Protein AF-A0A2E1NLW9-F1 (afdb_monomer)

Solvent-accessible surface area (backbone atoms only — not comparable to full-atom values): 4740 Å² total; per-residue (Å²): 108,63,68,58,53,41,52,49,48,50,49,46,39,75,75,46,94,43,46,70,65,73,37,12,36,44,60,49,25,54,75,76,36,47,74,55,32,54,51,51,52,54,53,36,54,71,75,38,60,59,73,57,34,53,51,60,34,60,35,24,33,45,58,53,51,49,52,51,48,52,53,53,50,53,52,46,63,66,43,49,66,56,57,62,72,78,111

pLDDT: mean 93.12, std 3.58, range [72.12, 96.25]

Radius of gyration: 15.68 Å; Cα contacts (8 Å, |Δi|>4): 59; chains: 1; bounding box: 35×24×46 Å

Sequence (87 aa):
MQLAAIGWGLFLVATTDWSMISLTNQVFLSAHLPWLYEFAKTVWYFVLPEAVADWIMNLPFILHVSIKAVASTLLGFWLLPIAKRMT

Mean predicted aligned error: 4.16 Å

Secondary structure (DSSP, 8-state):
-HHHHHHHHHHHHHHSS--TTT-BHHHHHHHH-HHHHHHHHHHHHHHS-HHHHHHHHHSBHHHHHHHHHHHHHHHHHHHHHHHH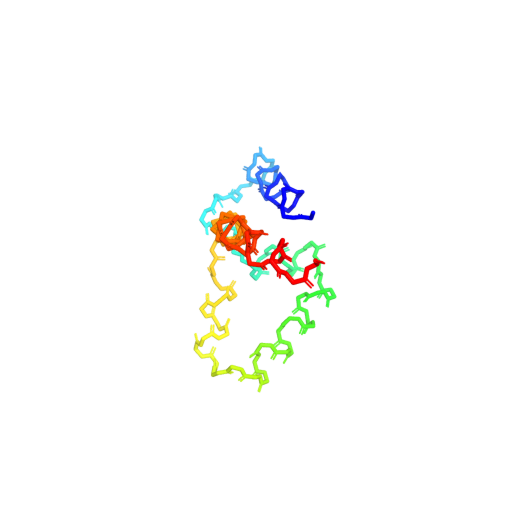T--

Structure (mmCIF, N/CA/C/O backbone):
data_AF-A0A2E1NLW9-F1
#
_entry.id   AF-A0A2E1NLW9-F1
#
loop_
_atom_site.group_PDB
_atom_site.id
_atom_site.type_symbol
_atom_site.label_atom_id
_atom_site.label_alt_id
_atom_site.label_comp_id
_atom_site.label_asym_id
_atom_site.label_entity_id
_atom_site.label_seq_id
_atom_site.pdbx_PDB_ins_code
_atom_site.Cartn_x
_atom_site.Cartn_y
_atom_site.Cartn_z
_atom_site.occupancy
_atom_site.B_iso_or_equiv
_atom_site.auth_seq_id
_atom_site.auth_comp_id
_atom_site.auth_asym_id
_atom_site.auth_atom_id
_atom_site.pdbx_PDB_model_num
ATOM 1 N N . MET A 1 1 ? 5.636 -5.490 8.617 1.00 80.81 1 MET A N 1
ATOM 2 C CA . MET A 1 1 ? 5.270 -5.748 7.203 1.00 80.81 1 MET A CA 1
ATOM 3 C C . MET A 1 1 ? 5.318 -4.498 6.325 1.00 80.81 1 MET A C 1
ATOM 5 O O . MET A 1 1 ? 5.953 -4.564 5.286 1.00 80.81 1 MET A O 1
ATOM 9 N N . GLN A 1 2 ? 4.737 -3.355 6.721 1.00 87.94 2 GLN A N 1
ATOM 10 C CA . GLN A 1 2 ? 4.754 -2.129 5.893 1.00 87.94 2 GLN A CA 1
ATOM 11 C C . GLN A 1 2 ? 6.171 -1.620 5.564 1.00 87.94 2 GLN A C 1
ATOM 13 O O . GLN A 1 2 ? 6.469 -1.381 4.402 1.00 87.94 2 GLN A O 1
ATOM 18 N N . LEU A 1 3 ? 7.066 -1.530 6.556 1.00 91.56 3 LEU A N 1
ATOM 19 C CA . LEU A 1 3 ? 8.456 -1.097 6.334 1.00 91.56 3 LEU A CA 1
ATOM 20 C C . LEU A 1 3 ? 9.225 -2.023 5.379 1.00 91.56 3 LEU A C 1
ATOM 22 O O . LEU A 1 3 ? 9.977 -1.544 4.540 1.00 91.56 3 LEU A O 1
ATOM 26 N N . ALA A 1 4 ? 8.995 -3.337 5.468 1.00 93.12 4 ALA A N 1
ATOM 27 C CA . ALA A 1 4 ? 9.604 -4.310 4.562 1.00 93.12 4 ALA A CA 1
ATOM 28 C C . ALA A 1 4 ? 9.099 -4.133 3.121 1.00 93.12 4 ALA A C 1
ATOM 30 O O . ALA A 1 4 ? 9.893 -4.156 2.189 1.00 93.12 4 ALA A O 1
ATOM 31 N N . ALA A 1 5 ? 7.797 -3.887 2.944 1.00 91.56 5 ALA A N 1
ATOM 32 C CA . ALA A 1 5 ? 7.210 -3.594 1.640 1.00 91.56 5 ALA A CA 1
ATOM 33 C C . ALA A 1 5 ? 7.770 -2.294 1.035 1.00 91.56 5 ALA A C 1
ATOM 35 O O . ALA A 1 5 ? 8.151 -2.283 -0.131 1.00 91.56 5 ALA A O 1
ATOM 36 N N . ILE A 1 6 ? 7.894 -1.223 1.829 1.00 92.75 6 ILE A N 1
ATOM 37 C CA . ILE A 1 6 ? 8.505 0.041 1.382 1.00 92.75 6 ILE A CA 1
ATOM 38 C C . ILE A 1 6 ? 9.972 -0.178 0.996 1.00 92.75 6 ILE A C 1
ATOM 40 O O . ILE A 1 6 ? 10.385 0.242 -0.081 1.00 92.75 6 ILE A O 1
ATOM 44 N N . GLY A 1 7 ? 10.743 -0.871 1.840 1.00 94.50 7 GLY A N 1
ATOM 45 C CA . GLY A 1 7 ? 12.145 -1.192 1.569 1.00 94.50 7 GLY A CA 1
ATOM 46 C C . GLY A 1 7 ? 12.324 -2.012 0.292 1.00 94.50 7 GLY A C 1
ATOM 47 O O . GLY A 1 7 ? 13.202 -1.708 -0.508 1.00 94.50 7 GLY A O 1
ATOM 48 N N . TRP A 1 8 ? 11.451 -2.993 0.050 1.00 94.44 8 TRP A N 1
ATOM 49 C CA . TRP A 1 8 ? 11.463 -3.772 -1.187 1.00 94.44 8 TRP A CA 1
ATOM 50 C C . TRP A 1 8 ? 11.125 -2.901 -2.403 1.00 94.44 8 TRP A C 1
ATOM 52 O O . TRP A 1 8 ? 11.846 -2.928 -3.396 1.00 94.44 8 TRP A O 1
ATOM 62 N N . GLY A 1 9 ? 10.091 -2.060 -2.319 1.00 91.75 9 GLY A N 1
ATOM 63 C CA . GLY A 1 9 ? 9.767 -1.119 -3.393 1.00 91.75 9 GLY A CA 1
ATOM 64 C C . GLY A 1 9 ? 10.943 -0.196 -3.738 1.00 91.75 9 GLY A C 1
ATOM 65 O O . GLY A 1 9 ? 11.272 -0.034 -4.909 1.00 91.75 9 GLY A O 1
ATOM 66 N N . LEU A 1 10 ? 11.625 0.350 -2.726 1.00 93.19 10 LEU A N 1
ATOM 67 C CA . LEU A 1 10 ? 12.818 1.182 -2.918 1.00 93.19 10 LEU A CA 1
ATOM 68 C C . LEU A 1 10 ? 13.991 0.397 -3.515 1.00 93.19 10 LEU A C 1
ATOM 70 O O . LEU A 1 10 ? 14.672 0.909 -4.398 1.00 93.19 10 LEU A O 1
ATOM 74 N N . PHE A 1 11 ? 14.209 -0.844 -3.073 1.00 93.88 11 PHE A N 1
ATOM 75 C CA . PHE A 1 11 ? 15.228 -1.721 -3.645 1.00 93.88 11 PHE A CA 1
ATOM 76 C C . PHE A 1 11 ? 14.984 -1.970 -5.137 1.00 93.88 11 PHE A C 1
ATOM 78 O O . PHE A 1 11 ? 15.921 -1.876 -5.926 1.00 93.88 11 PHE A O 1
ATOM 85 N N . LEU A 1 12 ? 13.736 -2.228 -5.540 1.00 92.69 12 LEU A N 1
ATOM 86 C CA . LEU A 1 12 ? 13.392 -2.403 -6.952 1.00 92.69 12 LEU A CA 1
ATOM 87 C C . LEU A 1 12 ? 13.676 -1.132 -7.749 1.00 92.69 12 LEU A C 1
ATOM 89 O O . LEU A 1 12 ? 14.357 -1.208 -8.763 1.00 92.69 12 LEU A O 1
ATOM 93 N N . VAL A 1 13 ? 13.254 0.035 -7.263 1.00 91.62 13 VAL A N 1
ATOM 94 C CA . VAL A 1 13 ? 13.552 1.317 -7.928 1.00 91.62 13 VAL A CA 1
ATOM 95 C C . VAL A 1 13 ? 15.060 1.575 -8.049 1.00 91.62 13 VAL A C 1
ATOM 97 O O . VAL A 1 13 ? 15.505 2.177 -9.017 1.00 91.62 13 VAL A O 1
ATOM 100 N N . ALA A 1 14 ? 15.865 1.114 -7.090 1.00 91.81 14 ALA A N 1
ATOM 101 C CA . ALA A 1 14 ? 17.318 1.283 -7.121 1.00 91.81 14 ALA A CA 1
ATOM 102 C C . ALA A 1 14 ? 18.051 0.278 -8.031 1.00 91.81 14 ALA A C 1
ATOM 104 O O . ALA A 1 14 ? 19.199 0.521 -8.397 1.00 91.81 14 ALA A O 1
ATOM 105 N N . THR A 1 15 ? 17.432 -0.861 -8.355 1.00 93.44 15 THR A N 1
ATOM 106 C CA . THR A 1 15 ? 18.076 -1.979 -9.076 1.00 93.44 15 THR A CA 1
ATOM 107 C C . THR A 1 15 ? 17.491 -2.250 -10.459 1.00 93.44 15 THR A C 1
ATOM 109 O O . THR A 1 15 ? 18.023 -3.077 -11.194 1.00 93.44 15 THR A O 1
ATOM 112 N N . THR A 1 16 ? 16.412 -1.563 -10.825 1.00 90.12 16 THR A N 1
ATOM 113 C CA . THR A 1 16 ? 15.692 -1.735 -12.091 1.00 90.12 16 THR A CA 1
ATOM 114 C C . THR A 1 16 ? 15.376 -0.377 -12.713 1.00 90.12 16 THR A C 1
ATOM 116 O O . THR A 1 16 ? 15.481 0.650 -12.049 1.00 90.12 16 THR A O 1
ATOM 119 N N . ASP A 1 17 ? 14.914 -0.368 -13.963 1.00 88.12 17 ASP A N 1
ATOM 120 C CA . ASP A 1 17 ? 14.510 0.863 -14.660 1.00 88.12 17 ASP A CA 1
ATOM 121 C C . ASP A 1 17 ? 13.161 1.437 -14.174 1.00 88.12 17 ASP A C 1
ATOM 123 O O . ASP A 1 17 ? 12.673 2.444 -14.693 1.00 88.12 17 ASP A O 1
ATOM 127 N N . TRP A 1 18 ? 12.518 0.808 -13.182 1.00 86.75 18 TRP A N 1
ATOM 128 C CA . TRP A 1 18 ? 11.273 1.312 -12.614 1.00 86.75 18 TRP A CA 1
ATOM 129 C C . TRP A 1 18 ? 11.526 2.578 -11.792 1.00 86.75 18 TRP A C 1
ATOM 131 O O . TRP A 1 18 ? 12.262 2.577 -10.811 1.00 86.75 18 TRP A O 1
ATOM 141 N N . SER A 1 19 ? 10.821 3.658 -12.119 1.00 87.50 19 SER A N 1
ATOM 142 C CA . SER A 1 19 ? 10.736 4.837 -11.254 1.00 87.50 19 SER A CA 1
ATOM 143 C C . SER A 1 19 ? 9.769 4.623 -10.081 1.00 87.50 19 SER A C 1
ATOM 145 O O . SER A 1 19 ? 8.863 3.783 -10.138 1.00 87.50 19 SER A O 1
ATOM 147 N N . MET A 1 20 ? 9.891 5.459 -9.041 1.00 82.12 20 MET A N 1
ATOM 148 C CA . MET A 1 20 ? 8.992 5.448 -7.874 1.00 82.12 20 MET A CA 1
ATOM 149 C C . MET A 1 20 ? 7.506 5.608 -8.232 1.00 82.12 20 MET A C 1
ATOM 151 O O . MET A 1 20 ? 6.651 5.151 -7.477 1.00 82.12 20 MET A O 1
ATOM 155 N N . ILE A 1 21 ? 7.202 6.270 -9.353 1.00 86.00 21 ILE A N 1
ATOM 156 C CA . ILE A 1 21 ? 5.830 6.535 -9.808 1.00 86.00 21 ILE A CA 1
ATOM 157 C C . ILE A 1 21 ? 5.332 5.404 -10.715 1.00 86.00 21 ILE A C 1
ATOM 159 O O . ILE A 1 21 ? 4.184 4.987 -10.599 1.00 86.00 21 ILE A O 1
ATOM 163 N N . SER A 1 22 ? 6.194 4.882 -11.592 1.00 89.31 22 SER A N 1
ATOM 164 C CA . SER A 1 22 ? 5.830 3.815 -12.535 1.00 89.31 22 SER A CA 1
ATOM 165 C C . SER A 1 22 ? 5.643 2.448 -11.878 1.00 89.31 22 SER A C 1
ATOM 167 O O . SER A 1 22 ? 4.958 1.596 -12.436 1.00 89.31 22 SER A O 1
ATOM 169 N N . LEU A 1 23 ? 6.246 2.216 -10.706 1.00 93.25 23 LEU A N 1
ATOM 170 C CA . LEU A 1 23 ? 6.036 0.988 -9.942 1.00 93.25 23 LEU A CA 1
ATOM 171 C C . LEU A 1 23 ? 4.669 1.039 -9.240 1.00 93.25 23 LEU A C 1
ATOM 173 O O . LEU A 1 23 ? 4.569 1.401 -8.066 1.00 93.25 23 LEU A O 1
ATOM 177 N N . THR A 1 24 ? 3.604 0.710 -9.970 1.00 96.06 24 THR A N 1
ATOM 178 C CA . THR A 1 24 ? 2.234 0.672 -9.436 1.00 96.06 24 THR A CA 1
ATOM 179 C C . THR A 1 24 ? 1.988 -0.575 -8.586 1.00 96.06 24 THR A C 1
ATOM 181 O O . THR A 1 24 ? 2.740 -1.551 -8.655 1.00 96.06 24 THR A O 1
ATOM 184 N N . ASN A 1 25 ? 0.916 -0.569 -7.785 1.00 94.19 25 ASN A N 1
ATOM 185 C CA . ASN A 1 25 ? 0.481 -1.753 -7.037 1.00 94.19 25 ASN A CA 1
ATOM 186 C C . ASN A 1 25 ? 0.283 -2.956 -7.972 1.00 94.19 25 ASN A C 1
ATOM 188 O O . ASN A 1 25 ? 0.720 -4.054 -7.641 1.00 94.19 25 ASN A O 1
ATOM 192 N N . GLN A 1 26 ? -0.320 -2.747 -9.144 1.00 95.06 26 GLN A N 1
ATOM 193 C CA . GLN A 1 26 ? -0.504 -3.788 -10.150 1.00 95.06 26 GLN A CA 1
ATOM 194 C C . GLN A 1 26 ? 0.829 -4.372 -10.612 1.00 95.06 26 GLN A C 1
ATOM 196 O O . GLN A 1 26 ? 1.019 -5.575 -10.483 1.00 95.06 26 GLN A O 1
ATOM 201 N N . VAL A 1 27 ? 1.755 -3.536 -11.098 1.00 94.62 27 VAL A N 1
ATOM 202 C CA . VAL A 1 27 ? 3.059 -3.990 -11.614 1.00 94.62 27 VAL A CA 1
ATOM 203 C C . VAL A 1 27 ? 3.848 -4.717 -10.530 1.00 94.62 27 VAL A C 1
ATOM 205 O O . VAL A 1 27 ? 4.401 -5.791 -10.766 1.00 94.62 27 VAL A O 1
ATOM 208 N N . PHE A 1 28 ? 3.879 -4.153 -9.322 1.00 94.62 28 PHE A N 1
ATOM 209 C CA . PHE A 1 28 ? 4.585 -4.753 -8.199 1.00 94.62 28 PHE A CA 1
ATOM 210 C C . PHE A 1 28 ? 4.008 -6.129 -7.847 1.00 94.62 28 PHE A C 1
ATOM 212 O O . PHE A 1 28 ? 4.754 -7.112 -7.792 1.00 94.62 28 PHE A O 1
ATOM 219 N N . LEU A 1 29 ? 2.689 -6.207 -7.636 1.00 94.50 29 LEU A N 1
ATOM 220 C CA . LEU A 1 29 ? 2.018 -7.432 -7.209 1.00 94.50 29 LEU A CA 1
ATOM 221 C C . LEU A 1 29 ? 2.055 -8.502 -8.299 1.00 94.50 29 LEU A C 1
ATOM 223 O O . LEU A 1 29 ? 2.389 -9.640 -7.992 1.00 94.50 29 LEU A O 1
ATOM 227 N N . SER A 1 30 ? 1.777 -8.170 -9.561 1.00 95.12 30 SER A N 1
ATOM 228 C CA . SER A 1 30 ? 1.766 -9.167 -10.636 1.00 95.12 30 SER A CA 1
ATOM 229 C C . SER A 1 30 ? 3.151 -9.765 -10.889 1.00 95.12 30 SER A C 1
ATOM 231 O O . SER A 1 30 ? 3.254 -10.951 -11.186 1.00 95.12 30 SER A O 1
ATOM 233 N N . ALA A 1 31 ? 4.219 -8.969 -10.753 1.00 93.25 31 ALA A N 1
ATOM 234 C CA . ALA A 1 31 ? 5.583 -9.425 -11.016 1.00 93.25 31 ALA A CA 1
ATOM 235 C C . ALA A 1 31 ? 6.219 -10.184 -9.837 1.00 93.25 31 ALA A C 1
ATOM 237 O O . ALA A 1 31 ? 6.971 -11.128 -10.060 1.00 93.25 31 ALA A O 1
ATOM 238 N N . HIS A 1 32 ? 5.929 -9.794 -8.590 1.00 92.56 32 HIS A N 1
ATOM 239 C CA . HIS A 1 32 ? 6.639 -10.320 -7.413 1.00 92.56 32 HIS A CA 1
ATOM 240 C C . HIS A 1 32 ? 5.759 -11.172 -6.493 1.00 92.56 32 HIS A C 1
ATOM 242 O O . HIS A 1 32 ? 6.271 -11.996 -5.737 1.00 92.56 32 HIS A O 1
ATOM 248 N N . LEU A 1 33 ? 4.437 -10.984 -6.530 1.00 94.06 33 LEU A N 1
ATOM 249 C CA . LEU A 1 33 ? 3.465 -11.660 -5.666 1.00 94.06 33 LEU A CA 1
ATOM 250 C C . LEU A 1 33 ? 2.201 -12.059 -6.461 1.00 94.06 33 LEU A C 1
ATOM 252 O O . LEU A 1 33 ? 1.096 -11.645 -6.100 1.00 94.06 33 LEU A O 1
ATOM 256 N N . PRO A 1 34 ? 2.323 -12.869 -7.531 1.00 93.75 34 PRO A N 1
ATOM 257 C CA . PRO A 1 34 ? 1.227 -13.123 -8.472 1.00 93.75 34 PRO A CA 1
ATOM 258 C C . PRO A 1 34 ? -0.002 -13.765 -7.814 1.00 93.75 34 PRO A C 1
ATOM 260 O O . PRO A 1 34 ? -1.133 -13.414 -8.135 1.00 93.75 34 PRO A O 1
ATOM 263 N N . TRP A 1 35 ? 0.196 -14.641 -6.826 1.00 94.75 35 TRP A N 1
ATOM 264 C CA . TRP A 1 35 ? -0.913 -15.224 -6.062 1.00 94.75 35 TRP A CA 1
ATOM 265 C C . TRP A 1 35 ? -1.706 -14.158 -5.285 1.00 94.75 35 TRP A C 1
ATOM 267 O O . TRP A 1 35 ? -2.931 -14.225 -5.197 1.00 94.75 35 TRP A O 1
ATOM 277 N N . LEU A 1 36 ? -1.010 -13.155 -4.735 1.00 92.88 36 LEU 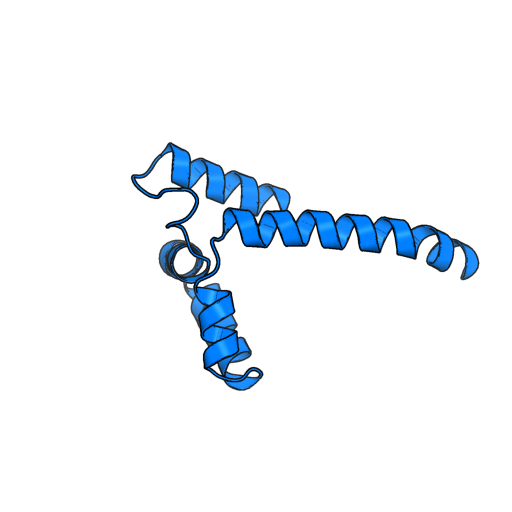A N 1
ATOM 278 C CA . LEU A 1 36 ? -1.627 -12.065 -3.985 1.00 92.88 36 LEU A CA 1
ATOM 279 C C . LEU A 1 36 ? -2.304 -11.078 -4.932 1.00 92.88 36 LEU A C 1
ATOM 281 O O . LEU A 1 36 ? -3.346 -10.534 -4.582 1.00 92.88 36 LEU A O 1
ATOM 285 N N . TYR A 1 37 ? -1.732 -10.866 -6.120 1.00 94.56 37 TYR A N 1
ATOM 286 C CA . TYR A 1 37 ? -2.352 -10.076 -7.177 1.00 94.56 37 TYR A CA 1
ATOM 287 C C . TYR A 1 37 ? -3.714 -10.649 -7.574 1.00 94.56 37 TYR A C 1
ATOM 289 O O . TYR A 1 37 ? -4.705 -9.927 -7.513 1.00 94.56 37 TYR A O 1
ATOM 297 N N . GLU A 1 38 ? -3.788 -11.943 -7.896 1.00 95.00 38 GLU A N 1
ATOM 298 C CA . GLU A 1 38 ? -5.048 -12.589 -8.292 1.00 95.00 38 GLU A CA 1
ATOM 299 C C . GLU A 1 38 ? -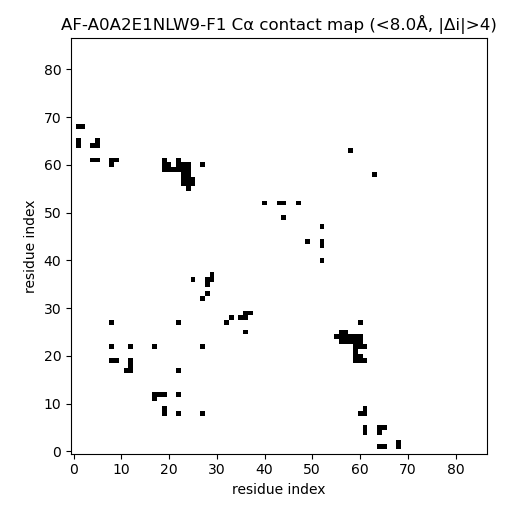6.092 -12.543 -7.172 1.00 95.00 38 GLU A C 1
ATOM 301 O O . GLU A 1 38 ? -7.265 -12.241 -7.411 1.00 95.00 38 GLU A O 1
ATOM 306 N N . PHE A 1 39 ? -5.665 -12.759 -5.925 1.00 94.50 39 PHE A N 1
ATOM 307 C CA . PHE A 1 39 ? -6.549 -12.625 -4.773 1.00 94.50 39 PHE A CA 1
ATOM 308 C C . PHE A 1 39 ? -7.058 -11.186 -4.601 1.00 94.50 39 PHE A C 1
ATOM 310 O O . PHE A 1 39 ? -8.265 -10.966 -4.499 1.00 94.50 39 PHE A O 1
ATOM 317 N N . ALA A 1 40 ? -6.159 -10.198 -4.599 1.00 91.62 40 ALA A N 1
ATOM 318 C CA . ALA A 1 40 ? -6.514 -8.791 -4.430 1.00 91.62 40 ALA A CA 1
ATOM 319 C C . ALA A 1 40 ? -7.419 -8.298 -5.563 1.00 91.62 40 ALA A C 1
ATOM 321 O O . ALA A 1 40 ? -8.410 -7.625 -5.299 1.00 91.62 40 ALA A O 1
ATOM 322 N N . LYS A 1 41 ? -7.127 -8.686 -6.807 1.00 93.62 41 LYS A N 1
ATOM 323 C CA . LYS A 1 41 ? -7.962 -8.401 -7.974 1.00 93.62 41 LYS A CA 1
ATOM 324 C C . LYS A 1 41 ? -9.353 -9.010 -7.809 1.00 93.62 41 LYS A C 1
ATOM 326 O O . LYS A 1 41 ? -10.344 -8.306 -7.938 1.00 93.62 41 LYS A O 1
ATOM 331 N N . THR A 1 42 ? -9.446 -10.283 -7.438 1.00 94.25 42 THR A N 1
ATOM 332 C CA . THR A 1 42 ? -10.746 -10.938 -7.231 1.00 94.25 42 THR A CA 1
ATOM 333 C C . THR A 1 42 ? -11.566 -10.223 -6.157 1.00 94.25 42 THR A C 1
ATOM 335 O O . THR A 1 42 ? -12.722 -9.882 -6.385 1.00 94.25 42 THR A O 1
ATOM 338 N N . VAL A 1 43 ? -10.967 -9.939 -4.998 1.00 94.69 43 VAL A N 1
ATOM 339 C CA . VAL A 1 43 ? -11.674 -9.301 -3.878 1.00 94.69 43 VAL A CA 1
ATOM 340 C C . VAL A 1 43 ? -12.053 -7.855 -4.199 1.00 94.69 43 VAL A C 1
ATOM 342 O O . VAL A 1 43 ? -13.188 -7.453 -3.948 1.00 94.69 43 VAL A O 1
ATOM 345 N N . TRP A 1 44 ? -11.136 -7.057 -4.748 1.00 92.50 44 TRP A N 1
ATOM 346 C CA . TRP A 1 44 ? -11.394 -5.639 -4.994 1.00 92.50 44 TRP A CA 1
ATOM 347 C C . TRP A 1 44 ? -12.424 -5.416 -6.090 1.00 92.50 44 TRP A C 1
ATOM 349 O O . TRP A 1 44 ? -13.323 -4.616 -5.873 1.00 92.50 44 TRP A O 1
ATOM 359 N N . TYR A 1 45 ? -12.360 -6.141 -7.207 1.00 94.25 45 TYR A N 1
ATOM 360 C CA . TYR A 1 45 ? -13.341 -5.974 -8.286 1.00 94.25 45 TYR A CA 1
ATOM 361 C C . TYR A 1 45 ? -14.700 -6.603 -7.957 1.00 94.25 45 TYR A C 1
ATOM 363 O O . TYR A 1 45 ? -15.701 -6.242 -8.565 1.00 94.25 45 TYR A O 1
ATOM 371 N N . PHE A 1 46 ? -14.763 -7.523 -6.988 1.00 95.56 46 PHE A N 1
ATOM 372 C CA . PHE A 1 46 ? -16.034 -8.051 -6.496 1.00 95.56 46 PHE A CA 1
ATOM 373 C C . PHE A 1 46 ? -16.748 -7.076 -5.549 1.00 95.56 46 PHE A C 1
ATOM 375 O O . PHE A 1 46 ? -17.970 -6.958 -5.588 1.00 95.56 46 PHE A O 1
ATOM 382 N N . VAL A 1 47 ? -15.997 -6.399 -4.672 1.00 95.75 47 VAL A N 1
ATOM 383 C CA . VAL A 1 47 ? -16.566 -5.544 -3.614 1.00 95.75 47 VAL A CA 1
ATOM 384 C C . VAL A 1 47 ? -16.703 -4.084 -4.049 1.00 95.75 47 VAL A C 1
ATOM 386 O O . VAL A 1 47 ? -17.636 -3.402 -3.627 1.00 95.75 47 VAL A O 1
ATOM 389 N N . LEU A 1 48 ? -15.762 -3.577 -4.844 1.00 95.50 48 LEU A N 1
ATOM 390 C CA . LEU A 1 48 ? -15.685 -2.169 -5.225 1.00 95.50 48 LEU A CA 1
ATOM 391 C C . LEU A 1 48 ? -16.182 -1.964 -6.660 1.00 95.50 48 LEU A C 1
ATOM 393 O O . LEU A 1 48 ? -16.033 -2.855 -7.495 1.00 95.50 48 LEU A O 1
ATOM 397 N N . PRO A 1 49 ? -16.699 -0.766 -6.989 1.00 96.00 49 PRO A N 1
ATOM 398 C CA . PRO A 1 49 ? -16.884 -0.373 -8.378 1.00 96.00 49 PRO A CA 1
ATOM 399 C C . PRO A 1 49 ? -15.562 -0.476 -9.146 1.00 96.00 49 PRO A C 1
ATOM 401 O O . PRO A 1 49 ? -14.512 -0.094 -8.623 1.00 96.00 49 PRO A O 1
ATOM 404 N N . GLU A 1 50 ? -15.632 -0.922 -10.398 1.00 93.94 50 GLU A N 1
ATOM 405 C CA . GLU A 1 50 ? -14.469 -1.172 -11.262 1.00 93.94 50 GLU A CA 1
ATOM 406 C C . GLU A 1 50 ? -13.486 0.008 -11.285 1.00 93.94 50 GLU A C 1
ATOM 408 O O . GLU A 1 50 ? -12.310 -0.159 -10.973 1.00 93.94 50 GLU A O 1
ATOM 413 N N . ALA A 1 51 ? -13.991 1.230 -11.487 1.00 95.00 51 ALA A N 1
ATOM 414 C CA . ALA A 1 51 ? -13.169 2.440 -11.514 1.00 95.00 51 ALA A CA 1
ATOM 415 C C . ALA A 1 51 ? -12.372 2.682 -10.214 1.00 95.00 51 ALA A C 1
ATOM 417 O O . ALA A 1 51 ? -11.269 3.227 -10.246 1.00 95.00 51 ALA A O 1
ATOM 418 N N . VAL A 1 52 ? -12.914 2.283 -9.058 1.00 95.00 52 VAL A N 1
ATOM 419 C CA . VAL A 1 52 ? -12.230 2.423 -7.762 1.00 95.00 52 VAL A CA 1
ATOM 420 C C . VAL A 1 52 ? -11.162 1.343 -7.607 1.00 95.00 52 VAL A C 1
ATOM 422 O O . VAL A 1 52 ? -10.059 1.639 -7.146 1.00 95.00 52 VAL A O 1
ATOM 425 N N . ALA A 1 53 ? -11.463 0.106 -8.005 1.00 94.44 53 ALA A N 1
ATOM 426 C CA . ALA A 1 53 ? -10.495 -0.988 -7.984 1.00 94.44 53 ALA A CA 1
ATOM 427 C C . ALA A 1 53 ? -9.304 -0.700 -8.917 1.00 94.44 53 ALA A C 1
ATOM 429 O O . ALA A 1 53 ? -8.152 -0.826 -8.491 1.00 94.44 53 ALA A O 1
ATOM 430 N N . ASP A 1 54 ? -9.575 -0.216 -10.133 1.00 95.19 54 ASP A N 1
ATOM 431 C CA . ASP A 1 54 ? -8.563 0.225 -11.099 1.00 95.19 54 ASP A CA 1
ATOM 432 C C . ASP A 1 54 ? -7.700 1.355 -10.541 1.00 95.19 54 ASP A C 1
ATOM 434 O O . ASP A 1 54 ? -6.474 1.342 -10.680 1.00 95.19 54 ASP A O 1
ATOM 438 N N . TRP A 1 55 ? -8.323 2.335 -9.882 1.00 95.00 55 TRP A N 1
ATOM 439 C CA . TRP A 1 55 ? -7.594 3.434 -9.264 1.00 95.00 55 TRP A CA 1
ATOM 440 C C . TRP A 1 55 ? -6.617 2.924 -8.200 1.00 95.00 55 TRP A C 1
ATOM 442 O O . TRP A 1 55 ? -5.441 3.280 -8.244 1.00 95.00 55 TRP A O 1
ATOM 452 N N . ILE A 1 56 ? -7.056 2.029 -7.303 1.00 93.56 56 ILE A N 1
ATOM 453 C CA . ILE A 1 56 ? -6.190 1.426 -6.274 1.00 93.56 56 ILE A CA 1
ATOM 454 C C . ILE A 1 56 ? -5.040 0.641 -6.916 1.00 93.56 56 ILE A C 1
ATOM 456 O O . ILE A 1 56 ? -3.894 0.770 -6.480 1.00 93.56 56 ILE A O 1
ATOM 460 N N . MET A 1 57 ? -5.316 -0.159 -7.947 1.00 94.12 57 MET A N 1
ATOM 461 C CA . MET A 1 57 ? -4.305 -0.960 -8.646 1.00 94.12 57 MET A CA 1
ATOM 462 C C . MET A 1 57 ? -3.244 -0.098 -9.347 1.00 94.12 57 MET A C 1
ATOM 464 O O . MET A 1 57 ? -2.069 -0.472 -9.380 1.00 94.12 57 MET A O 1
ATOM 468 N N . ASN A 1 58 ? -3.623 1.082 -9.836 1.00 95.50 58 ASN A N 1
ATOM 469 C CA . ASN A 1 58 ? -2.718 2.006 -10.519 1.00 95.50 58 ASN A CA 1
ATOM 470 C C . ASN A 1 58 ? -1.968 2.970 -9.589 1.00 95.50 58 ASN A C 1
ATOM 472 O O . ASN A 1 58 ? -1.096 3.704 -10.053 1.00 95.50 58 ASN A O 1
ATOM 476 N N . LEU A 1 59 ? -2.247 2.972 -8.282 1.00 95.38 59 LEU A N 1
ATOM 477 C CA . LEU A 1 59 ? -1.492 3.808 -7.349 1.00 95.38 59 LEU A CA 1
ATOM 478 C C . LEU A 1 59 ? -0.010 3.397 -7.311 1.00 95.38 59 LEU A C 1
ATOM 480 O O . LEU A 1 59 ? 0.286 2.198 -7.233 1.00 95.38 59 LEU A O 1
ATOM 484 N N . PRO A 1 60 ? 0.926 4.366 -7.272 1.00 95.38 60 PRO A N 1
ATOM 485 C CA . PRO A 1 60 ? 2.335 4.083 -7.040 1.00 95.38 60 PRO A CA 1
ATOM 486 C C . PRO A 1 60 ? 2.521 3.347 -5.713 1.00 95.38 60 PRO A C 1
ATOM 488 O O . PRO A 1 60 ? 2.144 3.850 -4.649 1.00 95.38 60 PRO A O 1
ATOM 491 N N . PHE A 1 61 ? 3.109 2.156 -5.774 1.00 94.81 61 PHE A N 1
ATOM 492 C CA . PHE A 1 61 ? 3.167 1.211 -4.662 1.00 94.81 61 PHE A CA 1
ATOM 493 C C . PHE A 1 61 ? 3.844 1.816 -3.432 1.00 94.81 61 PHE A C 1
ATOM 495 O O . PHE A 1 61 ? 3.307 1.770 -2.324 1.00 94.81 61 PHE A O 1
ATOM 502 N N . ILE A 1 62 ? 4.998 2.457 -3.635 1.00 94.00 62 ILE A N 1
ATOM 503 C CA . ILE A 1 62 ? 5.786 3.045 -2.548 1.00 94.00 62 ILE A CA 1
ATOM 504 C C . ILE A 1 62 ? 4.991 4.151 -1.848 1.00 94.00 62 ILE A C 1
ATOM 506 O O . ILE A 1 62 ? 4.933 4.174 -0.617 1.00 94.00 62 ILE A O 1
ATOM 510 N N . LEU A 1 63 ? 4.337 5.035 -2.607 1.00 92.56 63 LEU A N 1
ATOM 511 C CA . LEU A 1 63 ? 3.535 6.123 -2.042 1.00 92.56 63 LEU A CA 1
ATOM 512 C C . LEU A 1 63 ? 2.319 5.581 -1.292 1.00 92.56 63 LEU A C 1
ATOM 514 O O . LEU A 1 63 ? 2.084 5.968 -0.149 1.00 92.56 63 LEU A O 1
ATOM 518 N N . HIS A 1 64 ? 1.590 4.644 -1.897 1.00 93.69 64 HIS A N 1
ATOM 519 C CA . HIS A 1 64 ? 0.433 4.007 -1.279 1.00 93.69 64 HIS A CA 1
ATOM 520 C C . HIS A 1 64 ? 0.789 3.363 0.070 1.00 93.69 64 HIS A C 1
ATOM 522 O O . HIS A 1 64 ? 0.145 3.653 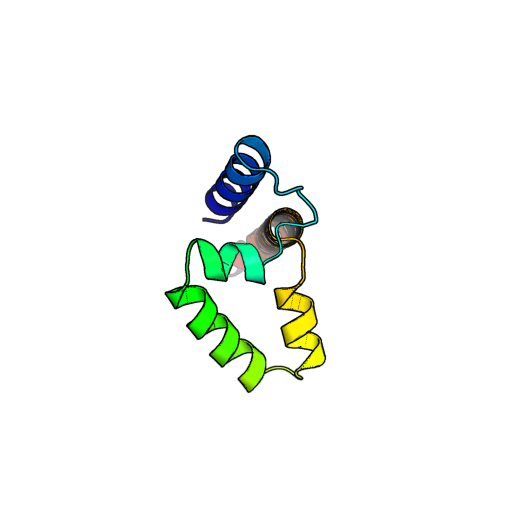1.083 1.00 93.69 64 HIS A O 1
ATOM 528 N N . VAL A 1 65 ? 1.837 2.531 0.120 1.00 94.25 65 VAL A N 1
ATOM 529 C CA . VAL A 1 65 ? 2.232 1.849 1.362 1.00 94.25 65 VAL A CA 1
ATOM 530 C C . VAL A 1 65 ? 2.763 2.844 2.397 1.00 94.25 65 VAL A C 1
ATOM 532 O O . VAL A 1 65 ? 2.466 2.693 3.583 1.00 94.25 65 VAL A O 1
ATOM 535 N N . SER A 1 66 ? 3.482 3.885 1.971 1.00 93.31 66 SER A N 1
ATOM 536 C CA . SER A 1 66 ? 4.005 4.925 2.868 1.00 93.31 66 SER A CA 1
ATOM 537 C C . SER A 1 66 ? 2.885 5.730 3.525 1.00 93.31 66 SER A C 1
ATOM 539 O O . SER A 1 66 ? 2.857 5.867 4.748 1.00 93.31 66 SER A O 1
ATOM 541 N N . ILE A 1 67 ? 1.911 6.195 2.737 1.00 94.00 67 ILE A N 1
ATOM 542 C CA . ILE A 1 67 ? 0.739 6.919 3.247 1.00 94.00 67 ILE A CA 1
ATOM 543 C C . ILE A 1 67 ? -0.049 6.027 4.207 1.00 94.00 67 ILE A C 1
ATOM 545 O O . ILE A 1 67 ? -0.404 6.459 5.304 1.00 94.00 67 ILE A O 1
ATOM 549 N N . LYS A 1 68 ? -0.264 4.758 3.838 1.00 94.00 68 LYS A N 1
ATOM 550 C CA . LYS A 1 68 ? -0.939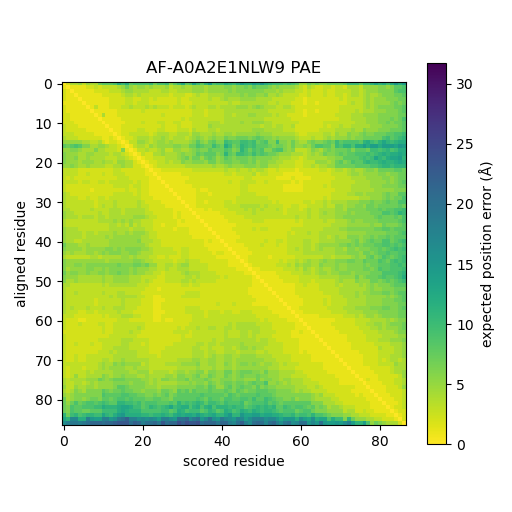 3.784 4.701 1.00 94.00 68 LYS A CA 1
ATOM 551 C C . LYS A 1 68 ? -0.203 3.592 6.028 1.00 94.00 68 LYS A C 1
ATOM 553 O O . LYS A 1 68 ? -0.855 3.520 7.067 1.00 94.00 68 LYS A O 1
ATOM 558 N N . ALA A 1 69 ? 1.128 3.525 6.010 1.00 94.62 69 ALA A N 1
ATOM 559 C CA . ALA A 1 69 ? 1.935 3.370 7.216 1.00 94.62 69 ALA A CA 1
ATOM 560 C C . ALA A 1 69 ? 1.773 4.562 8.166 1.00 94.62 69 ALA A C 1
ATOM 562 O O . ALA A 1 69 ? 1.461 4.370 9.346 1.00 94.62 69 ALA A O 1
ATOM 563 N N . VAL A 1 70 ? 1.883 5.784 7.638 1.00 94.88 70 VAL A N 1
ATOM 564 C CA . VAL A 1 70 ? 1.671 7.020 8.407 1.00 94.88 70 VAL A CA 1
ATOM 565 C C . VAL A 1 70 ? 0.256 7.062 8.981 1.00 94.88 70 VAL A C 1
ATOM 567 O O . VAL A 1 70 ? 0.098 7.208 10.192 1.00 94.88 70 VAL A O 1
ATOM 570 N N . ALA A 1 71 ? -0.766 6.850 8.148 1.00 95.00 71 ALA A N 1
ATOM 571 C CA . ALA A 1 71 ? -2.160 6.863 8.583 1.00 95.00 71 ALA A CA 1
ATOM 572 C C . ALA A 1 71 ? -2.420 5.834 9.694 1.00 95.00 71 ALA A C 1
ATOM 574 O O . ALA A 1 71 ? -2.996 6.171 10.725 1.00 95.00 71 ALA A O 1
ATOM 575 N N . SER A 1 72 ? -1.934 4.597 9.535 1.00 93.88 72 SER A N 1
ATOM 576 C CA . SER A 1 72 ? -2.099 3.554 10.55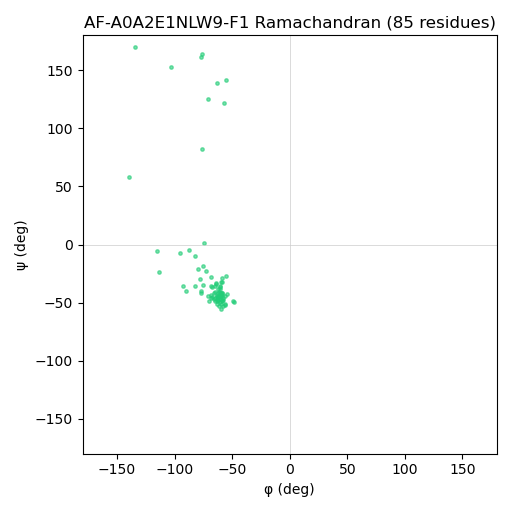5 1.00 93.88 72 SER A CA 1
ATOM 577 C C . SER A 1 72 ? -1.383 3.877 11.868 1.00 93.88 72 SER A C 1
ATOM 579 O O . SER A 1 72 ? -1.902 3.571 12.937 1.00 93.88 72 SER A O 1
ATOM 581 N N . THR A 1 73 ? -0.232 4.548 11.800 1.00 94.19 73 THR A N 1
ATOM 582 C CA . THR A 1 73 ? 0.534 4.952 12.985 1.00 94.19 73 THR A CA 1
ATOM 583 C C . THR A 1 73 ? -0.179 6.070 13.744 1.00 94.19 73 THR A C 1
ATOM 585 O O . THR A 1 73 ? -0.323 5.992 14.962 1.00 94.19 73 THR A O 1
ATOM 588 N N . LEU A 1 74 ? -0.691 7.079 13.031 1.00 95.12 74 LEU A N 1
ATOM 589 C CA . LEU A 1 74 ? -1.467 8.170 13.626 1.00 95.12 74 LEU A CA 1
ATOM 590 C C . LEU A 1 74 ? -2.763 7.662 14.264 1.00 95.12 74 LEU A C 1
ATOM 592 O O . LEU A 1 74 ? -3.070 8.025 15.399 1.00 95.12 74 LEU A O 1
ATOM 596 N N . LEU A 1 75 ? -3.488 6.777 13.571 1.00 95.50 75 LEU A N 1
ATOM 597 C CA . LEU A 1 75 ? -4.671 6.121 14.130 1.00 95.50 75 LEU A CA 1
ATOM 598 C C . LEU A 1 75 ? -4.320 5.294 15.369 1.00 95.50 75 LEU A C 1
ATOM 600 O O . LEU A 1 75 ? -5.035 5.359 16.364 1.00 95.50 75 LEU A O 1
ATOM 604 N N . GLY A 1 76 ? -3.198 4.572 15.340 1.00 94.81 76 GLY A N 1
ATOM 605 C CA . GLY A 1 76 ? -2.682 3.848 16.498 1.00 94.81 76 GLY A CA 1
ATOM 606 C C . GLY A 1 76 ? -2.468 4.771 17.696 1.00 94.81 76 GLY A C 1
ATOM 607 O O . GLY A 1 76 ? -3.023 4.521 18.763 1.00 94.81 76 GLY A O 1
ATOM 608 N N . PHE A 1 77 ? -1.742 5.878 17.517 1.00 96.25 77 PHE A N 1
ATOM 609 C CA . PHE A 1 77 ? -1.506 6.845 18.593 1.00 96.25 77 PHE A CA 1
ATOM 610 C C . PHE A 1 77 ? -2.789 7.468 19.142 1.00 96.25 77 PHE A C 1
ATOM 612 O O . PHE A 1 77 ? -2.890 7.674 20.351 1.00 96.25 77 PHE A O 1
ATOM 619 N N . TRP A 1 78 ? -3.776 7.727 18.286 1.00 96.19 78 TRP A N 1
ATOM 620 C CA . TRP A 1 78 ?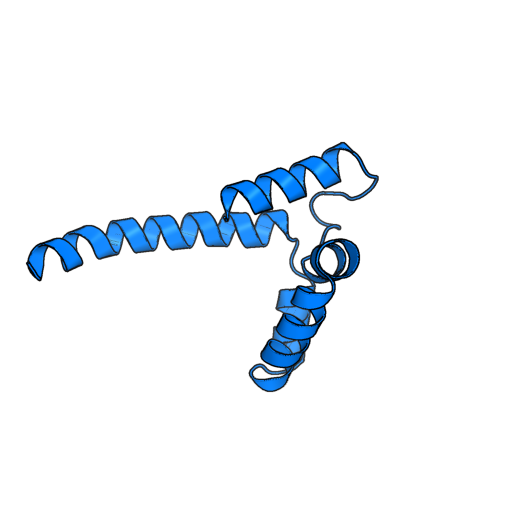 -5.078 8.230 18.717 1.00 96.19 78 TRP A CA 1
ATOM 621 C C . TRP A 1 78 ? -5.884 7.188 19.512 1.00 96.19 78 TRP A C 1
ATOM 623 O O . TRP A 1 78 ? -6.549 7.535 20.488 1.00 96.19 78 TRP A O 1
ATOM 633 N N . LEU A 1 79 ? -5.786 5.906 19.148 1.00 95.75 79 LEU A N 1
ATOM 634 C CA . LEU A 1 79 ? -6.494 4.808 19.814 1.00 95.75 79 LEU A CA 1
ATOM 635 C C . LEU A 1 79 ? -5.852 4.369 21.138 1.00 95.75 79 LEU A C 1
ATOM 637 O O . LEU A 1 79 ? -6.572 3.939 22.037 1.00 95.75 79 LEU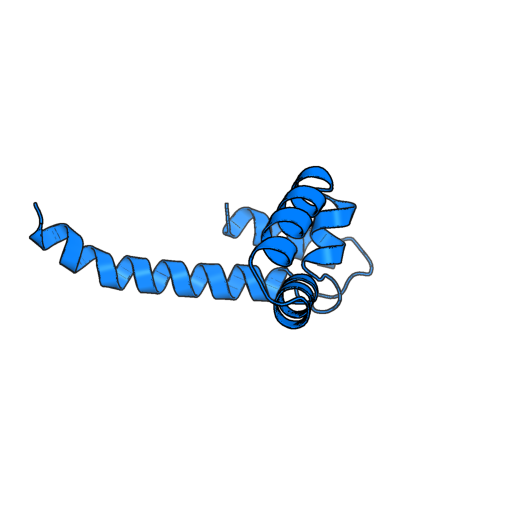 A O 1
ATOM 641 N N . LEU A 1 80 ? -4.531 4.493 21.303 1.00 95.56 80 LEU A N 1
ATOM 642 C CA . LEU A 1 80 ? -3.820 4.123 22.539 1.00 95.56 80 LEU A CA 1
ATOM 643 C C . LEU A 1 80 ? -4.449 4.680 23.836 1.00 95.56 80 LEU A C 1
ATOM 645 O O . LEU A 1 80 ? -4.661 3.899 24.767 1.00 95.56 80 LEU A O 1
ATOM 649 N N . PRO A 1 81 ? -4.774 5.984 23.955 1.00 95.00 81 PRO A N 1
ATOM 650 C CA . PRO A 1 81 ? -5.395 6.515 25.167 1.00 95.00 81 PRO A CA 1
ATOM 651 C C . PRO A 1 81 ? -6.826 6.012 25.384 1.00 95.00 81 PRO A C 1
ATOM 653 O O . PRO A 1 81 ? -7.262 5.937 26.531 1.00 95.00 81 PRO A O 1
ATOM 656 N N . ILE A 1 82 ? -7.555 5.675 24.317 1.00 95.31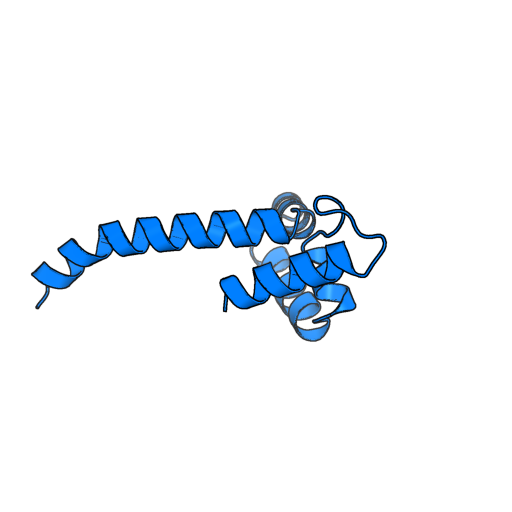 82 ILE A N 1
ATOM 657 C CA . ILE A 1 82 ? -8.901 5.095 24.405 1.00 95.31 82 ILE A CA 1
ATOM 658 C C . ILE A 1 82 ? -8.797 3.667 24.944 1.00 95.31 82 ILE A C 1
ATOM 660 O O . ILE A 1 82 ? -9.466 3.336 25.918 1.00 95.31 82 ILE A O 1
ATOM 664 N N . ALA A 1 83 ? -7.893 2.862 24.379 1.00 93.69 83 ALA A N 1
ATOM 665 C CA . ALA A 1 83 ? -7.633 1.497 24.824 1.00 93.69 83 ALA A CA 1
ATOM 666 C C . ALA A 1 83 ? -7.194 1.448 26.297 1.00 93.69 83 ALA A C 1
ATOM 668 O O . ALA A 1 83 ? -7.701 0.633 27.059 1.00 93.69 83 ALA A O 1
ATOM 669 N N . LYS A 1 84 ? -6.335 2.383 26.732 1.00 94.75 84 LYS A N 1
ATOM 670 C CA . LYS A 1 84 ? -5.899 2.490 28.135 1.00 94.75 84 LYS A CA 1
ATOM 671 C C . LYS A 1 84 ? -7.057 2.712 29.120 1.00 94.75 84 LYS A C 1
ATOM 673 O O . LYS A 1 84 ? -6.931 2.331 30.275 1.00 94.75 84 LYS A O 1
ATOM 678 N N . ARG A 1 85 ? -8.161 3.340 28.694 1.00 93.94 85 ARG A N 1
ATOM 679 C CA . ARG A 1 85 ? -9.344 3.600 29.541 1.00 93.94 85 ARG A CA 1
ATOM 680 C C . ARG A 1 85 ? -10.300 2.406 29.648 1.00 93.94 85 ARG A C 1
ATOM 682 O O . ARG A 1 85 ? -11.248 2.484 30.420 1.00 93.94 85 ARG A O 1
ATOM 689 N N . MET A 1 86 ? -10.101 1.360 28.845 1.00 90.06 86 MET A N 1
ATOM 690 C CA . MET A 1 86 ? -10.945 0.155 28.822 1.00 90.06 86 MET A CA 1
ATOM 691 C C . MET A 1 86 ? -10.391 -0.987 29.691 1.00 90.06 86 MET A C 1
ATOM 693 O O . MET A 1 86 ? -11.069 -1.998 29.860 1.00 90.06 86 MET A O 1
ATOM 697 N N . THR A 1 87 ? -9.175 -0.821 30.215 1.00 72.12 87 THR A N 1
ATOM 698 C CA . THR A 1 87 ? -8.516 -1.663 31.233 1.00 72.12 87 THR A CA 1
ATOM 699 C C . THR A 1 87 ? -8.633 -1.025 32.600 1.00 72.12 87 THR A C 1
ATOM 701 O O . THR A 1 87 ? -8.883 -1.776 33.565 1.00 72.12 87 THR A O 1
#

Foldseek 3Di:
DLVVQLVVLVVCCVVDVDHQQNQFQQNVCVVPPVVVNVVLLVVDVVPHPPVVSVVNRNGRRNVVSVVVVVVVVVVVVVCVVVVVVVD